Protein AF-A0AAV3UJB6-F1 (afdb_monomer_lite)

Sequence (125 aa):
MLVHHARRFIEAGRKRGLSDDDLVATSSALTAASIADAYDRFSPQYPDEVYVSGGGAYNPTLLEMLRDALDTPVYRIRELGVDANEKEALLFALLGATCIDGVPNNVPSATGADRPVVMGKISKP

InterPro domains:
  IPR005338 Anhydro-N-acetylmuramic acid kinase [PF03702] (10-122)
  IPR005338 Anhydro-N-acetylmuramic acid kinase [PTHR30605] (8-123)
  IPR043129 ATPase, nucleotide binding domain [SSF53067] (15-78)

pLDDT: mean 94.13, std 6.45, range [57.19, 98.56]

Secondary structure (DSSP, 8-state):
-HHHHHHHHHHHHHTTT--HHHHHHHHHHHHHHHHHHHHHHH-SS--S-EEE-SGGGG-HHHHHHHHHH-SS-EEEGGGGT--TTTHHHHHHHHHHHHHHTT-----HHHHT-SS----------

Organism: NCBI:txid1008152

Structure (mmCIF, N/CA/C/O backbone):
data_AF-A0AAV3UJB6-F1
#
_entry.id   AF-A0AAV3UJB6-F1
#
loop_
_atom_site.group_PDB
_atom_site.id
_atom_site.type_symbol
_atom_site.label_atom_id
_atom_site.label_alt_id
_atom_site.label_comp_id
_atom_site.label_asym_id
_atom_site.label_entity_id
_atom_site.label_seq_id
_atom_site.pdbx_PDB_ins_code
_atom_site.Cartn_x
_atom_site.Cartn_y
_atom_site.Cartn_z
_atom_site.occupancy
_atom_site.B_iso_or_equiv
_atom_site.auth_seq_id
_atom_site.auth_comp_id
_atom_site.auth_asym_id
_atom_site.auth_atom_id
_atom_site.pdbx_PDB_model_num
ATOM 1 N N . MET A 1 1 ? -5.359 19.640 2.478 1.00 57.19 1 MET A N 1
ATOM 2 C CA . MET A 1 1 ? -6.479 18.708 2.212 1.00 57.19 1 MET A CA 1
ATOM 3 C C . MET A 1 1 ? -6.497 17.542 3.209 1.00 57.19 1 MET A C 1
ATOM 5 O O . MET A 1 1 ? -7.468 17.429 3.937 1.00 57.19 1 MET A O 1
ATOM 9 N N . LEU A 1 2 ? -5.415 16.763 3.363 1.00 61.19 2 LEU A N 1
ATOM 10 C CA . LEU A 1 2 ? -5.327 15.641 4.329 1.00 61.19 2 LEU A CA 1
ATOM 11 C C . LEU A 1 2 ? -5.652 16.008 5.791 1.00 61.19 2 LEU A C 1
ATOM 13 O O . LEU A 1 2 ? -6.467 15.346 6.428 1.00 61.19 2 LEU A O 1
ATOM 17 N N . VAL A 1 3 ? -5.105 17.120 6.296 1.00 73.31 3 VAL A N 1
ATOM 18 C CA . VAL A 1 3 ? -5.372 17.602 7.669 1.00 73.31 3 VAL A CA 1
ATOM 19 C C . VAL A 1 3 ? -6.864 17.880 7.908 1.00 73.31 3 VAL A C 1
ATOM 21 O O . VAL A 1 3 ? -7.356 17.735 9.024 1.00 73.31 3 VAL A O 1
ATOM 24 N N . HIS A 1 4 ? -7.609 18.244 6.861 1.00 85.62 4 HIS A N 1
ATOM 25 C CA . HIS A 1 4 ? -9.040 18.519 6.969 1.00 85.62 4 HIS A CA 1
ATOM 26 C C . HIS A 1 4 ? -9.862 17.234 7.151 1.00 85.62 4 HIS A C 1
ATOM 28 O O . HIS A 1 4 ? -10.774 17.211 7.974 1.00 85.62 4 HIS A O 1
ATOM 34 N N . HIS A 1 5 ? -9.520 16.153 6.443 1.00 90.44 5 HIS A N 1
ATOM 35 C CA . HIS A 1 5 ? -10.227 14.874 6.567 1.00 90.44 5 HIS A CA 1
ATOM 36 C C . HIS A 1 5 ? -9.976 14.209 7.920 1.00 90.44 5 HIS A C 1
ATOM 38 O O . HIS A 1 5 ? -10.934 13.792 8.566 1.00 90.44 5 HIS A O 1
ATOM 44 N N . ALA A 1 6 ? -8.723 14.192 8.385 1.00 92.56 6 ALA A N 1
ATOM 45 C CA . ALA A 1 6 ? -8.383 13.643 9.697 1.00 92.56 6 ALA A CA 1
ATOM 46 C C . ALA A 1 6 ? -9.101 14.396 10.830 1.00 92.56 6 ALA A C 1
ATOM 48 O O . ALA A 1 6 ? -9.709 13.773 11.697 1.00 92.56 6 ALA A O 1
ATOM 49 N N . ARG A 1 7 ? -9.125 15.738 10.787 1.00 94.44 7 ARG A N 1
ATOM 50 C CA . ARG A 1 7 ? -9.870 16.544 11.770 1.00 94.44 7 ARG A CA 1
ATOM 51 C C . ARG A 1 7 ? -11.364 16.248 11.749 1.00 94.44 7 ARG A C 1
ATOM 53 O O . ARG A 1 7 ? -11.938 16.002 12.801 1.00 94.44 7 ARG A O 1
ATOM 60 N N . ARG A 1 8 ? -11.982 16.200 10.565 1.00 95.88 8 ARG A N 1
ATOM 61 C CA . ARG A 1 8 ? -13.405 15.853 10.434 1.00 95.88 8 ARG A CA 1
ATOM 62 C C . ARG A 1 8 ? -13.717 14.456 10.965 1.00 95.88 8 ARG A C 1
ATOM 64 O O . ARG A 1 8 ? -14.754 14.279 11.593 1.00 95.88 8 ARG A O 1
ATOM 71 N N . PHE A 1 9 ? -12.845 13.483 10.712 1.00 96.00 9 PHE A N 1
ATOM 72 C CA . PHE A 1 9 ? -12.978 12.125 11.234 1.00 96.00 9 PHE A CA 1
ATOM 73 C C . PHE A 1 9 ? -12.938 12.115 12.769 1.00 96.00 9 PHE A C 1
ATOM 75 O O . PHE A 1 9 ? -13.866 11.611 13.398 1.00 96.00 9 PHE A O 1
ATOM 82 N N . ILE A 1 10 ? -11.931 12.765 13.361 1.00 97.00 10 ILE A N 1
ATOM 83 C CA . ILE A 1 10 ? -11.774 12.892 14.818 1.00 97.00 10 ILE A CA 1
ATOM 84 C C . ILE A 1 10 ? -12.989 13.591 15.439 1.00 97.00 10 ILE A C 1
ATOM 86 O O . ILE A 1 10 ? -13.586 13.079 16.381 1.00 97.00 10 ILE A O 1
ATOM 90 N N . GLU A 1 11 ? -13.404 14.737 14.895 1.00 97.12 11 GLU A N 1
ATOM 91 C CA . GLU A 1 11 ? -14.575 15.479 15.377 1.00 97.12 11 GLU A CA 1
ATOM 92 C C . GLU A 1 11 ? -15.855 14.641 15.297 1.00 97.12 11 GLU A C 1
ATOM 94 O O . GLU A 1 11 ? -16.671 14.656 16.219 1.00 97.12 11 GLU A O 1
ATOM 99 N N . ALA A 1 12 ? -16.042 13.896 14.205 1.00 97.25 12 ALA A N 1
ATOM 100 C CA . ALA A 1 12 ? -17.211 13.053 14.014 1.00 97.25 12 ALA A CA 1
ATOM 101 C C . ALA A 1 12 ? -17.226 11.837 14.952 1.00 97.25 12 ALA A C 1
ATOM 103 O O . ALA A 1 12 ? -18.307 11.425 15.370 1.00 97.25 12 ALA A O 1
ATOM 104 N N . GLY A 1 13 ? -16.069 11.259 15.281 1.00 97.56 13 GLY A N 1
ATOM 105 C CA . GLY A 1 13 ? -15.983 10.176 16.260 1.00 97.56 13 GLY A CA 1
ATOM 106 C C . GLY A 1 13 ? -16.153 10.674 17.696 1.00 97.56 13 GLY A C 1
ATOM 107 O O . GLY A 1 13 ? -16.943 10.100 18.441 1.00 97.56 13 GLY A O 1
ATOM 108 N N . ARG A 1 14 ? -15.559 11.819 18.058 1.00 97.19 14 ARG A N 1
ATOM 109 C CA . ARG A 1 14 ? -15.770 12.450 19.376 1.00 97.19 14 ARG A CA 1
ATOM 110 C C . ARG A 1 14 ? -17.231 12.826 19.614 1.00 97.19 14 ARG A C 1
ATOM 112 O O . ARG A 1 14 ? -17.757 12.582 20.693 1.00 97.19 14 ARG A O 1
ATOM 119 N N . LYS A 1 15 ? -17.932 13.341 18.594 1.00 98.06 15 LYS A N 1
ATOM 120 C CA . LYS A 1 15 ? -19.390 13.587 18.654 1.00 98.06 15 LYS A CA 1
ATOM 121 C C . LYS A 1 15 ? -20.214 12.317 18.893 1.00 98.06 15 LYS A C 1
ATOM 123 O O . LYS A 1 15 ? -21.338 12.418 19.368 1.00 98.06 15 LYS A O 1
ATOM 128 N N . ARG A 1 16 ? -19.672 11.145 18.554 1.00 97.75 16 ARG A N 1
ATOM 129 C CA . ARG A 1 16 ? -20.276 9.829 18.806 1.00 97.75 16 ARG A CA 1
ATOM 130 C C . ARG A 1 16 ? -19.811 9.197 20.123 1.00 97.75 16 ARG A C 1
ATOM 132 O O . ARG A 1 16 ? -20.185 8.066 20.397 1.00 97.75 16 ARG A O 1
ATOM 139 N N . GLY A 1 17 ? -19.024 9.913 20.928 1.00 97.94 17 GLY A N 1
ATOM 140 C CA . GLY A 1 17 ? -18.532 9.431 22.218 1.00 97.94 17 GLY A CA 1
ATOM 141 C C . GLY A 1 17 ? -17.353 8.460 22.131 1.00 97.94 17 GLY A C 1
ATOM 142 O O . GLY A 1 17 ? -17.074 7.792 23.118 1.00 97.94 17 GLY A O 1
ATOM 143 N N . LEU A 1 18 ? -16.671 8.372 20.983 1.00 98.19 18 LEU A N 1
ATOM 144 C CA . LEU A 1 18 ? -15.470 7.544 20.845 1.00 98.19 18 LEU A CA 1
ATOM 145 C C . LEU A 1 18 ? -14.290 8.158 21.604 1.00 98.19 18 LEU A C 1
ATOM 147 O O . LEU A 1 18 ? -14.088 9.379 21.562 1.00 98.19 18 LEU A O 1
ATOM 151 N N . SER A 1 19 ? -13.502 7.302 22.254 1.00 98.38 19 SER A N 1
ATOM 152 C CA . SER A 1 19 ? -12.215 7.684 22.834 1.00 98.38 19 SER A CA 1
ATOM 153 C C . SER A 1 19 ? -11.165 7.944 21.745 1.00 98.38 19 SER A C 1
ATOM 155 O O . SER A 1 19 ? -11.365 7.626 20.570 1.00 98.38 19 SER A O 1
ATOM 157 N N . ASP A 1 20 ? -10.024 8.525 22.121 1.00 97.38 20 ASP A N 1
ATOM 158 C CA . ASP A 1 20 ? -8.914 8.701 21.177 1.00 97.38 20 ASP A CA 1
ATOM 159 C C . ASP A 1 20 ? -8.331 7.342 20.726 1.00 97.38 20 ASP A C 1
ATOM 161 O O . ASP A 1 20 ? -7.971 7.197 19.556 1.00 97.38 20 ASP A O 1
ATOM 165 N N . ASP A 1 21 ? -8.344 6.325 21.593 1.00 97.94 21 ASP A N 1
ATOM 166 C CA . ASP A 1 21 ? -7.939 4.957 21.244 1.00 97.94 21 ASP A CA 1
ATOM 167 C C . ASP A 1 21 ? -8.901 4.338 20.217 1.00 97.94 21 ASP A C 1
ATOM 169 O O . ASP A 1 21 ? -8.464 3.793 19.199 1.00 97.94 21 ASP A O 1
ATOM 173 N N . ASP A 1 22 ? -10.214 4.508 20.413 1.00 98.06 22 ASP A N 1
ATOM 174 C CA . ASP A 1 22 ? -11.234 4.039 19.464 1.00 98.06 22 ASP A CA 1
ATOM 175 C C . ASP A 1 22 ? -11.102 4.724 18.102 1.00 98.06 22 ASP A C 1
ATOM 177 O O . ASP A 1 22 ? -11.325 4.101 17.062 1.00 98.06 22 ASP A O 1
ATOM 181 N N . LEU A 1 23 ? -10.728 6.006 18.074 1.00 98.06 23 LEU A N 1
ATOM 182 C CA . LEU A 1 23 ? -10.478 6.734 16.830 1.00 98.06 23 LEU A CA 1
ATOM 183 C C . LEU A 1 23 ? -9.297 6.134 16.058 1.00 98.06 23 LEU A C 1
ATOM 185 O O . LEU A 1 23 ? -9.403 5.920 14.846 1.00 98.06 23 LEU A O 1
ATOM 189 N N . VAL A 1 24 ? -8.187 5.842 16.743 1.00 97.25 24 VAL A N 1
ATOM 190 C CA . VAL A 1 24 ? -7.005 5.224 16.123 1.00 97.25 24 VAL A CA 1
ATOM 191 C C . VAL A 1 24 ? -7.335 3.816 15.629 1.00 97.25 24 VAL A C 1
ATOM 193 O O . VAL A 1 24 ? -7.052 3.504 14.466 1.00 97.25 24 VAL A O 1
ATOM 196 N N . ALA A 1 25 ? -8.002 3.002 16.452 1.00 97.38 25 ALA A N 1
ATOM 197 C CA . ALA A 1 25 ? -8.455 1.664 16.079 1.00 97.38 25 ALA A CA 1
ATOM 198 C C . ALA A 1 25 ? -9.389 1.703 14.859 1.00 97.38 25 ALA A C 1
ATOM 200 O O . ALA A 1 25 ? -9.164 0.987 13.885 1.00 97.38 25 ALA A O 1
ATOM 201 N N . THR A 1 26 ? -10.367 2.613 14.849 1.00 97.44 26 THR A N 1
ATOM 202 C CA . THR A 1 26 ? -11.306 2.788 13.730 1.00 97.44 26 THR A CA 1
ATOM 203 C C . THR A 1 26 ? -10.584 3.199 12.445 1.00 97.44 26 THR A C 1
ATOM 205 O O . THR A 1 26 ? -10.898 2.691 11.371 1.00 97.44 26 THR A O 1
ATOM 208 N N . SER A 1 27 ? -9.596 4.098 12.521 1.00 97.19 27 SER A N 1
ATOM 209 C CA . SER A 1 27 ? -8.822 4.508 11.338 1.00 97.19 27 SER A CA 1
ATOM 210 C C . SER A 1 27 ? -7.927 3.387 10.794 1.00 97.19 27 SER A C 1
ATOM 212 O O . SER A 1 27 ? -7.771 3.250 9.577 1.00 97.19 27 SER A O 1
ATOM 214 N N . SER A 1 28 ? -7.395 2.543 11.682 1.00 97.88 28 SER A N 1
ATOM 215 C CA . SER A 1 28 ? -6.620 1.356 11.307 1.00 97.88 28 SER A CA 1
ATOM 216 C C . SER A 1 28 ? -7.521 0.320 10.632 1.00 97.88 28 SER A C 1
ATOM 218 O O . SER A 1 28 ? -7.194 -0.153 9.545 1.00 97.88 28 SER A O 1
ATOM 220 N N . ALA A 1 29 ? -8.705 0.066 11.199 1.00 98.12 29 ALA A N 1
ATOM 221 C CA . ALA A 1 29 ? -9.701 -0.834 10.625 1.00 98.12 29 ALA A CA 1
ATOM 222 C C . ALA A 1 29 ? -10.193 -0.349 9.253 1.00 98.12 29 ALA A C 1
ATOM 224 O O . ALA A 1 29 ? -10.270 -1.134 8.315 1.00 98.12 29 ALA A O 1
ATOM 225 N N . LEU A 1 30 ? -10.444 0.957 9.096 1.00 97.81 30 LEU A N 1
ATOM 226 C CA . LEU A 1 30 ? -10.774 1.553 7.798 1.00 97.81 30 LEU A CA 1
ATOM 227 C C . LEU A 1 30 ? -9.652 1.338 6.773 1.00 97.81 30 LEU A C 1
ATOM 229 O O . LEU A 1 30 ? -9.924 1.089 5.599 1.00 97.81 30 LEU A O 1
ATOM 233 N N . THR A 1 31 ? -8.393 1.422 7.205 1.00 97.75 31 THR A N 1
ATOM 234 C CA . THR A 1 31 ? -7.242 1.195 6.323 1.00 97.75 31 THR A CA 1
ATOM 235 C C . THR A 1 31 ? -7.218 -0.253 5.836 1.00 97.75 31 THR A C 1
ATOM 237 O O . THR A 1 31 ? -7.181 -0.470 4.630 1.00 97.75 31 THR A O 1
ATOM 240 N N . ALA A 1 32 ? -7.328 -1.234 6.737 1.00 98.44 32 ALA A N 1
ATOM 241 C CA . ALA A 1 32 ? -7.386 -2.649 6.363 1.00 98.44 32 ALA A CA 1
ATOM 242 C C . ALA A 1 32 ? -8.592 -2.965 5.459 1.00 98.44 32 ALA A C 1
ATOM 244 O O . ALA A 1 32 ? -8.424 -3.555 4.395 1.00 98.44 32 ALA A O 1
ATOM 245 N N . ALA A 1 33 ? -9.787 -2.491 5.828 1.00 98.44 33 ALA A N 1
ATOM 246 C CA . ALA A 1 33 ? -11.012 -2.724 5.065 1.00 98.44 33 ALA A CA 1
ATOM 247 C C . ALA A 1 33 ? -10.967 -2.104 3.660 1.00 98.44 33 ALA A C 1
ATOM 249 O O . ALA A 1 33 ? -11.438 -2.709 2.704 1.00 98.44 33 ALA A O 1
ATOM 250 N N . SER A 1 34 ? -10.386 -0.909 3.512 1.00 98.38 34 SER A N 1
ATOM 251 C CA . SER A 1 34 ? -10.252 -0.276 2.191 1.00 98.38 34 SER A CA 1
ATOM 252 C C . SER A 1 34 ? -9.208 -0.958 1.303 1.00 98.38 34 SER A C 1
ATOM 254 O O . SER A 1 34 ? -9.360 -0.953 0.084 1.00 98.38 34 SER A O 1
ATOM 256 N N . ILE A 1 35 ? -8.176 -1.570 1.894 1.00 97.88 35 ILE A N 1
ATOM 257 C CA . ILE A 1 35 ? -7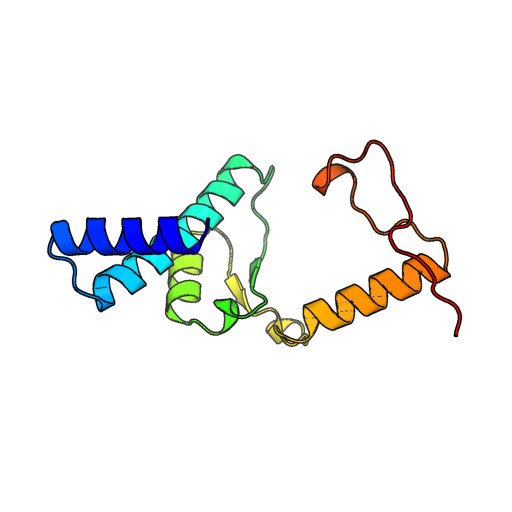.232 -2.420 1.160 1.00 97.88 35 ILE A CA 1
ATOM 258 C C . ILE A 1 35 ? -7.940 -3.690 0.670 1.00 97.88 35 ILE A C 1
ATOM 260 O O . ILE A 1 35 ? -7.815 -4.009 -0.508 1.00 97.88 35 ILE A O 1
ATOM 264 N N . ALA A 1 36 ? -8.709 -4.370 1.525 1.00 97.56 36 ALA A N 1
ATOM 265 C CA . ALA A 1 36 ? -9.484 -5.554 1.136 1.00 97.56 36 ALA A CA 1
ATOM 266 C C . ALA A 1 36 ? -10.509 -5.246 0.027 1.00 97.56 36 ALA A C 1
ATOM 268 O O . ALA A 1 36 ? -10.487 -5.894 -1.015 1.00 97.56 36 ALA A O 1
ATOM 269 N N . ASP A 1 37 ? -11.293 -4.168 0.171 1.00 97.94 37 ASP A N 1
ATOM 270 C CA . ASP A 1 37 ? -12.220 -3.695 -0.875 1.00 97.94 37 ASP A CA 1
ATOM 271 C C . ASP A 1 37 ? -11.504 -3.452 -2.215 1.00 97.94 37 ASP A C 1
ATOM 273 O O . ASP A 1 37 ? -12.038 -3.742 -3.286 1.00 97.94 37 ASP A O 1
ATOM 277 N N . ALA A 1 38 ? -10.272 -2.935 -2.183 1.00 97.31 38 ALA A N 1
ATOM 278 C CA . ALA A 1 38 ? -9.494 -2.728 -3.396 1.00 97.31 38 ALA A CA 1
ATOM 279 C C . ALA A 1 38 ? -9.068 -4.051 -4.059 1.00 97.31 38 ALA A C 1
ATOM 281 O O . ALA A 1 38 ? -9.109 -4.133 -5.289 1.00 97.31 38 ALA A O 1
ATOM 282 N N . TYR A 1 39 ? -8.697 -5.076 -3.283 1.00 96.19 39 TYR A N 1
ATOM 283 C CA . TYR A 1 39 ? -8.438 -6.411 -3.833 1.00 96.19 39 TYR A CA 1
ATOM 284 C C . TYR A 1 39 ? -9.697 -6.985 -4.487 1.00 96.19 39 TYR A C 1
ATOM 286 O O . TYR A 1 39 ? -9.633 -7.369 -5.654 1.00 96.19 39 TYR A O 1
ATOM 294 N N . ASP A 1 40 ? -10.844 -6.931 -3.807 1.00 94.94 40 ASP A N 1
ATOM 295 C CA . ASP A 1 40 ? -12.120 -7.444 -4.329 1.00 94.94 40 ASP A CA 1
ATOM 296 C C . ASP A 1 40 ? -12.538 -6.775 -5.642 1.00 94.94 40 ASP A C 1
ATOM 298 O O . ASP A 1 40 ? -13.064 -7.413 -6.556 1.00 94.94 40 ASP A O 1
ATOM 302 N N . ARG A 1 41 ? -12.327 -5.461 -5.746 1.00 96.06 41 ARG A N 1
ATOM 303 C CA . ARG A 1 41 ? -12.804 -4.670 -6.886 1.00 96.06 41 ARG A CA 1
ATOM 304 C C . ARG A 1 41 ? -11.865 -4.679 -8.077 1.00 96.06 41 ARG A C 1
ATOM 306 O O . ARG A 1 41 ? -12.331 -4.528 -9.207 1.00 96.06 41 ARG A O 1
ATOM 313 N N . PHE A 1 42 ? -10.560 -4.739 -7.831 1.00 94.19 42 PHE A N 1
ATOM 314 C CA . PHE A 1 42 ? -9.560 -4.448 -8.857 1.00 94.19 42 PHE A CA 1
ATOM 315 C C . PHE A 1 42 ? -8.602 -5.600 -9.132 1.00 94.19 42 PHE A C 1
ATOM 317 O O . PHE A 1 42 ? -7.916 -5.549 -10.152 1.00 94.19 42 PHE A O 1
ATOM 324 N N . SER A 1 43 ? -8.554 -6.630 -8.284 1.00 92.12 43 SER A N 1
ATOM 325 C CA . SER A 1 43 ? -7.734 -7.811 -8.537 1.00 92.12 43 SER A CA 1
ATOM 326 C C . SER A 1 43 ? -8.544 -8.851 -9.316 1.00 92.12 43 SER A C 1
ATOM 328 O O . SER A 1 43 ? -9.516 -9.380 -8.784 1.00 92.12 43 SER A O 1
ATOM 330 N N . PRO A 1 44 ? -8.173 -9.201 -10.565 1.00 89.50 44 PRO A N 1
ATOM 331 C CA . PRO A 1 44 ? -8.883 -10.240 -11.319 1.00 89.50 44 PRO A CA 1
ATOM 332 C C . PRO A 1 44 ? -8.847 -11.611 -10.632 1.00 89.50 44 PRO A C 1
ATOM 334 O O . PRO A 1 44 ? -9.729 -12.440 -10.846 1.00 89.50 44 PRO A O 1
ATOM 337 N N . GLN A 1 45 ? -7.799 -11.853 -9.845 1.00 92.00 45 GLN A N 1
ATOM 338 C CA . GLN A 1 45 ? -7.591 -13.038 -9.021 1.00 92.00 45 GLN A CA 1
ATOM 339 C C . GLN A 1 45 ? -6.957 -12.593 -7.704 1.00 92.00 45 GLN A C 1
ATOM 341 O O . GLN A 1 45 ? -6.113 -11.691 -7.709 1.00 92.00 45 GLN A O 1
ATOM 346 N N . TYR A 1 46 ? -7.354 -13.198 -6.586 1.00 92.50 46 TYR A N 1
ATOM 347 C CA . TYR A 1 46 ? -6.661 -12.968 -5.320 1.00 92.50 46 TYR A CA 1
ATOM 348 C C . TYR A 1 46 ? -5.225 -13.506 -5.415 1.00 92.50 46 TYR A C 1
ATOM 350 O O . TYR A 1 46 ? -5.026 -14.577 -5.993 1.00 92.50 46 TYR A O 1
ATOM 358 N N . PRO A 1 47 ? -4.221 -12.770 -4.910 1.00 95.19 47 PRO A N 1
ATOM 359 C CA . PRO A 1 47 ? -2.844 -13.248 -4.907 1.00 95.19 47 PRO A CA 1
ATOM 360 C C . PRO A 1 47 ? -2.681 -14.446 -3.966 1.00 95.19 47 PRO A C 1
ATOM 362 O O . PRO A 1 47 ? -3.412 -14.573 -2.988 1.00 95.19 47 PRO A O 1
ATOM 365 N N . ASP A 1 48 ? -1.678 -15.286 -4.215 1.00 96.62 48 ASP A N 1
ATOM 366 C CA . ASP A 1 48 ? -1.344 -16.397 -3.314 1.00 96.62 48 ASP A CA 1
ATOM 367 C C . ASP A 1 48 ? -0.709 -15.917 -1.998 1.00 96.62 48 ASP A C 1
ATOM 369 O O . ASP A 1 48 ? -0.853 -16.565 -0.964 1.00 96.62 48 ASP A O 1
ATOM 373 N N . GLU A 1 49 ? -0.019 -14.771 -2.023 1.00 97.06 49 GLU A N 1
ATOM 374 C CA . GLU A 1 49 ? 0.671 -14.179 -0.871 1.00 97.06 49 GLU A CA 1
ATOM 375 C C . GLU A 1 49 ? 0.667 -12.644 -0.956 1.00 97.06 49 GLU A C 1
ATOM 377 O O . GLU A 1 49 ? 0.778 -12.060 -2.039 1.00 97.06 49 GLU A O 1
ATOM 382 N N . VAL A 1 50 ? 0.598 -11.970 0.195 1.00 96.88 50 VAL A N 1
ATOM 383 C CA . VAL A 1 50 ? 0.703 -10.507 0.301 1.00 96.88 50 VAL A CA 1
ATOM 384 C C . VAL A 1 50 ? 1.891 -10.128 1.179 1.00 96.88 50 VAL A C 1
ATOM 386 O O . VAL A 1 50 ? 1.959 -10.505 2.345 1.00 96.88 50 VAL A O 1
ATOM 389 N N . TYR A 1 51 ? 2.796 -9.297 0.654 1.00 95.94 51 TYR A N 1
ATOM 390 C CA . TYR A 1 51 ? 3.951 -8.774 1.392 1.00 95.94 51 TYR A CA 1
ATOM 391 C C . TYR A 1 51 ? 3.808 -7.276 1.678 1.00 95.94 51 TYR A C 1
ATOM 393 O O . TYR A 1 51 ? 3.848 -6.438 0.776 1.00 95.94 51 TYR A O 1
ATOM 401 N N . VAL A 1 52 ? 3.693 -6.918 2.957 1.00 95.25 52 VAL A N 1
ATOM 402 C CA . VAL A 1 52 ? 3.509 -5.530 3.404 1.00 95.25 52 VAL A CA 1
ATOM 403 C C . VAL A 1 52 ? 4.861 -4.831 3.578 1.00 95.25 52 VAL A C 1
ATOM 405 O O . VAL A 1 52 ? 5.764 -5.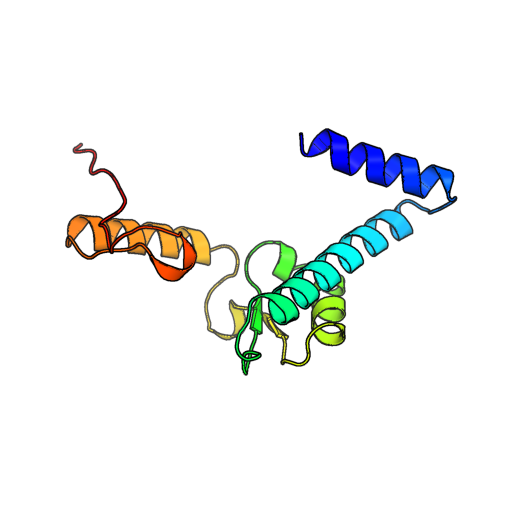340 4.248 1.00 95.25 52 VAL A O 1
ATOM 408 N N . SER A 1 53 ? 4.988 -3.632 3.000 1.00 92.94 53 SER A N 1
ATOM 409 C CA . SER A 1 53 ? 6.165 -2.749 3.097 1.00 92.94 53 SER A CA 1
ATOM 410 C C . SER A 1 53 ? 5.806 -1.361 3.649 1.00 92.94 53 SER A C 1
ATOM 412 O O . SER A 1 53 ? 4.628 -1.051 3.819 1.00 92.94 53 SER A O 1
ATOM 414 N N . GLY A 1 54 ? 6.807 -0.505 3.882 1.00 90.69 54 GLY A N 1
ATOM 415 C CA . GLY A 1 54 ? 6.625 0.842 4.429 1.00 90.69 54 GLY A CA 1
ATOM 416 C C . GLY A 1 54 ? 6.270 0.865 5.921 1.00 90.69 54 GLY A C 1
ATOM 417 O O . GLY A 1 54 ? 6.246 -0.165 6.595 1.00 90.69 54 GLY A O 1
ATOM 418 N N . GLY A 1 55 ? 5.967 2.058 6.444 1.00 91.25 55 GLY A N 1
ATOM 419 C CA . GLY A 1 55 ? 5.730 2.276 7.879 1.00 91.25 55 GLY A CA 1
ATOM 420 C C . GLY A 1 55 ? 4.597 1.430 8.480 1.00 91.25 55 GLY A C 1
ATOM 421 O O . GLY A 1 55 ? 4.688 1.000 9.628 1.00 91.25 55 GLY A O 1
ATOM 422 N N . GLY A 1 56 ? 3.558 1.122 7.695 1.00 93.12 56 GLY A N 1
ATOM 423 C CA . GLY A 1 56 ? 2.431 0.288 8.131 1.00 93.12 56 GLY A CA 1
ATOM 424 C C . GLY A 1 56 ? 2.824 -1.151 8.487 1.00 93.12 56 GLY A C 1
ATOM 425 O O . GLY A 1 56 ? 2.189 -1.753 9.347 1.00 93.12 56 GLY A O 1
ATOM 426 N N . ALA A 1 57 ? 3.916 -1.677 7.918 1.00 93.94 57 ALA A N 1
ATOM 427 C CA . ALA A 1 57 ? 4.419 -3.019 8.226 1.00 93.94 57 ALA A CA 1
ATOM 428 C C . ALA A 1 57 ? 4.927 -3.169 9.677 1.00 93.94 57 ALA A C 1
ATOM 430 O O . ALA A 1 57 ? 5.104 -4.291 10.161 1.00 93.94 57 ALA A O 1
ATOM 431 N N . TYR A 1 58 ? 5.165 -2.054 10.378 1.00 93.00 58 TYR A N 1
ATOM 432 C CA . TYR A 1 58 ? 5.558 -2.036 11.789 1.00 93.00 58 TYR A CA 1
ATOM 433 C C . TYR A 1 58 ? 4.367 -1.938 12.751 1.00 93.00 58 TYR A C 1
ATOM 435 O O . TYR A 1 58 ? 4.569 -2.061 13.955 1.00 93.00 58 TYR A O 1
ATOM 443 N N . ASN A 1 59 ? 3.141 -1.736 12.254 1.00 96.00 59 ASN A N 1
ATOM 444 C CA . ASN A 1 59 ? 1.938 -1.701 13.082 1.00 96.00 59 ASN A CA 1
ATOM 445 C C . ASN A 1 59 ? 1.366 -3.130 13.222 1.00 96.00 59 ASN A C 1
ATOM 447 O O . ASN A 1 59 ? 0.776 -3.636 12.264 1.00 96.00 59 ASN A O 1
ATOM 451 N N . PRO A 1 60 ? 1.536 -3.804 14.379 1.00 96.56 60 PRO A N 1
ATOM 452 C CA . PRO A 1 60 ? 1.067 -5.177 14.556 1.00 96.56 60 PRO A CA 1
ATOM 453 C C . PRO A 1 60 ? -0.457 -5.288 14.452 1.00 96.56 60 PRO A C 1
ATOM 455 O O . PRO A 1 60 ? -0.941 -6.204 13.797 1.00 96.56 60 PRO A O 1
ATOM 458 N N . THR A 1 61 ? -1.199 -4.318 14.991 1.00 97.75 61 THR A N 1
ATOM 459 C CA . THR A 1 61 ? -2.666 -4.283 14.929 1.00 97.75 61 THR A CA 1
ATOM 460 C C . THR A 1 61 ? -3.167 -4.158 13.493 1.00 97.75 61 THR A C 1
ATOM 462 O O . THR A 1 61 ? -4.094 -4.857 13.102 1.00 97.75 61 THR A O 1
ATOM 465 N N . LEU A 1 62 ? -2.536 -3.313 12.669 1.00 98.06 62 LEU A N 1
ATOM 466 C CA . LEU A 1 62 ? -2.897 -3.205 11.252 1.00 98.06 62 LEU A CA 1
ATOM 467 C C . LEU A 1 62 ? -2.598 -4.504 10.490 1.00 98.06 62 LEU A C 1
ATOM 469 O O . LEU A 1 62 ? -3.384 -4.897 9.636 1.00 98.06 62 LEU A O 1
ATOM 473 N N . LEU A 1 63 ? -1.479 -5.172 10.790 1.00 98.00 63 LEU A N 1
ATOM 474 C CA . LEU A 1 63 ? -1.153 -6.459 10.172 1.00 98.00 63 LEU A CA 1
ATOM 475 C C . LEU A 1 63 ? -2.150 -7.556 10.555 1.00 98.00 63 LEU A C 1
ATOM 477 O O . LEU A 1 63 ? -2.497 -8.363 9.703 1.00 98.00 63 LEU A O 1
ATOM 481 N N . GLU A 1 64 ? -2.606 -7.594 11.806 1.00 98.25 64 GLU A N 1
ATOM 482 C CA . GLU A 1 6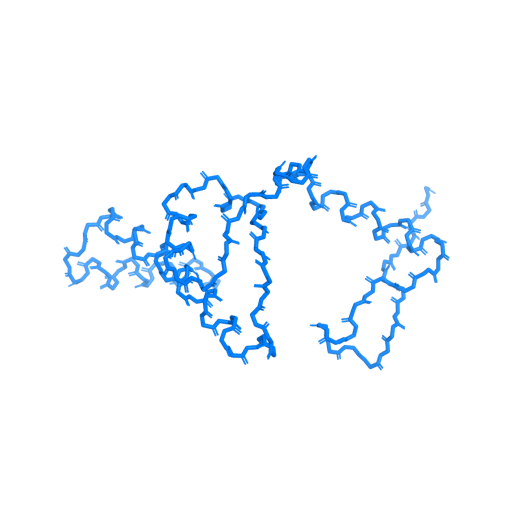4 ? -3.673 -8.503 12.245 1.00 98.25 64 GLU A CA 1
ATOM 483 C C . GLU A 1 64 ? -4.985 -8.201 11.515 1.00 98.25 64 GLU A C 1
ATOM 485 O O . GLU A 1 64 ? -5.535 -9.088 10.875 1.00 98.25 64 GLU A O 1
ATOM 490 N N . MET A 1 65 ? -5.408 -6.934 11.472 1.00 98.56 65 MET A N 1
ATOM 491 C CA . MET A 1 65 ? -6.613 -6.531 10.735 1.00 98.56 65 MET A CA 1
ATOM 492 C C . MET A 1 65 ? -6.539 -6.864 9.237 1.00 98.56 65 MET A C 1
ATOM 494 O O . MET A 1 65 ? -7.551 -7.204 8.637 1.00 98.56 65 MET A O 1
ATOM 498 N N . LEU A 1 66 ? -5.358 -6.768 8.618 1.00 98.25 66 LEU A N 1
ATOM 499 C CA . LEU A 1 66 ? -5.155 -7.177 7.226 1.00 98.25 66 LEU A CA 1
ATOM 500 C C . LEU A 1 66 ? -5.254 -8.694 7.045 1.00 98.25 66 LEU A C 1
ATOM 502 O O . LEU A 1 66 ? -5.795 -9.133 6.039 1.00 98.25 66 LEU A O 1
ATOM 506 N N . ARG A 1 67 ? -4.745 -9.484 7.997 1.00 97.94 67 ARG A N 1
ATOM 507 C CA . ARG A 1 67 ? -4.872 -10.952 7.970 1.00 97.94 67 ARG A CA 1
ATOM 508 C C . ARG A 1 67 ? -6.312 -11.409 8.141 1.00 97.94 67 ARG A C 1
ATOM 510 O O . ARG A 1 67 ? -6.684 -12.408 7.548 1.00 97.94 67 ARG A O 1
ATOM 517 N N . ASP A 1 68 ? -7.094 -10.679 8.928 1.00 98.00 68 ASP A N 1
ATOM 518 C CA . ASP A 1 68 ? -8.514 -10.977 9.115 1.00 98.00 68 ASP A CA 1
ATOM 519 C C . ASP A 1 68 ? -9.359 -10.544 7.907 1.00 98.00 68 ASP A C 1
ATOM 521 O O . ASP A 1 68 ? -10.399 -11.138 7.637 1.00 98.00 68 ASP A O 1
ATOM 525 N N . ALA A 1 69 ? -8.939 -9.491 7.196 1.00 97.44 69 ALA A N 1
ATOM 526 C CA . ALA A 1 69 ? -9.701 -8.904 6.094 1.00 97.44 69 ALA A CA 1
ATOM 527 C C . ALA A 1 69 ? -9.382 -9.493 4.710 1.00 97.44 69 ALA A C 1
ATOM 529 O O . ALA A 1 69 ? -10.152 -9.262 3.783 1.00 97.44 69 ALA A O 1
ATOM 530 N N . LEU A 1 70 ? -8.250 -10.181 4.540 1.00 96.69 70 LEU A N 1
ATOM 531 C CA . LEU A 1 70 ? -7.811 -10.733 3.256 1.00 96.69 70 LEU A CA 1
ATOM 532 C C . LEU A 1 70 ? -7.882 -12.262 3.270 1.00 96.69 70 LEU A C 1
ATOM 534 O O . LEU A 1 70 ? -7.377 -12.897 4.191 1.00 96.69 70 LEU A O 1
ATOM 538 N N . ASP A 1 71 ? -8.377 -12.853 2.182 1.00 92.81 71 ASP A N 1
ATOM 539 C CA . ASP A 1 71 ? -8.415 -14.313 1.975 1.00 92.81 71 ASP A CA 1
ATOM 540 C C . ASP A 1 71 ? -7.038 -14.923 1.618 1.00 92.81 71 ASP A C 1
ATOM 542 O O . ASP A 1 71 ? -6.935 -16.065 1.167 1.00 92.81 71 ASP A O 1
ATOM 546 N N . THR A 1 72 ? -5.959 -14.167 1.833 1.00 95.44 72 THR A N 1
ATOM 547 C CA . THR A 1 72 ? -4.588 -14.499 1.438 1.00 95.44 72 THR A CA 1
ATOM 548 C C . THR A 1 72 ? -3.626 -14.296 2.611 1.00 95.44 72 THR A C 1
ATOM 550 O O . THR A 1 72 ? -3.735 -13.295 3.325 1.00 95.44 72 THR A O 1
ATOM 553 N N . PRO A 1 73 ? -2.619 -15.173 2.795 1.00 97.31 73 PRO A N 1
ATOM 554 C CA . PRO A 1 73 ? -1.566 -14.972 3.784 1.00 97.31 73 PRO A CA 1
ATOM 555 C C . PRO A 1 73 ? -0.856 -13.614 3.668 1.00 97.31 73 PRO A C 1
ATOM 557 O O . PRO A 1 73 ? -0.364 -13.230 2.605 1.00 97.31 73 PRO A O 1
ATOM 560 N N . VAL A 1 74 ? -0.762 -12.902 4.798 1.00 97.94 74 VAL A N 1
ATOM 561 C CA . VAL A 1 74 ? -0.111 -11.586 4.893 1.00 97.94 74 VAL A CA 1
ATOM 562 C C . VAL A 1 74 ? 1.194 -11.666 5.685 1.00 97.94 74 VAL A C 1
ATOM 564 O O . VAL A 1 74 ? 1.212 -11.923 6.900 1.00 97.94 74 VAL A O 1
ATOM 567 N N . TYR A 1 75 ? 2.277 -11.338 4.992 1.00 96.44 75 TYR A N 1
ATOM 568 C CA . TYR A 1 75 ? 3.660 -11.352 5.449 1.00 96.44 75 TYR A CA 1
ATOM 569 C C . TYR A 1 75 ? 4.253 -9.945 5.486 1.00 96.44 75 TYR A C 1
ATOM 571 O O . TYR A 1 75 ? 3.745 -8.997 4.878 1.00 96.44 75 TYR A O 1
ATOM 579 N N . ARG A 1 76 ? 5.378 -9.787 6.183 1.00 95.06 76 ARG A N 1
ATOM 580 C CA . ARG A 1 76 ? 6.197 -8.572 6.067 1.00 95.06 76 ARG A CA 1
ATOM 581 C C . ARG A 1 76 ? 7.195 -8.748 4.935 1.00 95.06 76 ARG A C 1
ATOM 583 O O . ARG A 1 76 ? 7.806 -9.800 4.809 1.00 95.06 76 ARG A O 1
ATOM 590 N N . ILE A 1 77 ? 7.478 -7.683 4.186 1.00 92.94 77 ILE A N 1
ATOM 591 C CA . ILE A 1 77 ? 8.470 -7.737 3.098 1.00 92.94 77 ILE A CA 1
ATOM 592 C C . ILE A 1 77 ? 9.883 -8.148 3.569 1.00 92.94 77 ILE A C 1
ATOM 594 O O . ILE A 1 77 ? 10.654 -8.701 2.789 1.00 92.94 77 ILE A O 1
ATOM 598 N N . ARG A 1 78 ? 10.198 -7.974 4.864 1.00 90.19 78 ARG A N 1
ATOM 599 C CA . ARG A 1 78 ? 11.442 -8.472 5.484 1.00 90.19 78 ARG A CA 1
ATOM 600 C C . ARG A 1 78 ? 11.627 -9.979 5.322 1.00 90.19 78 ARG A C 1
ATOM 602 O O . ARG A 1 78 ? 12.762 -10.440 5.292 1.00 90.19 78 ARG A O 1
ATOM 609 N N . GLU A 1 79 ? 10.546 -10.737 5.208 1.00 91.19 79 GLU A N 1
ATOM 610 C CA . GLU A 1 79 ? 10.600 -12.188 5.009 1.00 91.19 79 GLU A CA 1
ATOM 611 C C . GLU A 1 79 ? 11.232 -12.560 3.657 1.00 91.19 79 GLU A C 1
ATOM 613 O O . GLU A 1 79 ? 11.800 -13.637 3.523 1.00 91.19 79 GLU A O 1
ATOM 618 N N . LEU A 1 80 ? 11.252 -11.623 2.700 1.00 90.69 80 LEU A N 1
ATOM 619 C CA . LEU A 1 80 ? 11.976 -11.731 1.429 1.00 90.69 80 LEU A CA 1
ATOM 620 C C . LEU A 1 80 ? 13.416 -11.186 1.498 1.00 90.69 80 LEU A C 1
ATOM 622 O O . LEU A 1 80 ? 14.074 -11.037 0.472 1.00 90.69 80 LEU A O 1
ATOM 626 N N . GLY A 1 81 ? 13.911 -10.837 2.688 1.00 88.12 81 GLY A N 1
ATOM 627 C CA . GLY A 1 81 ? 15.247 -10.267 2.885 1.00 88.12 81 GLY A CA 1
ATOM 628 C C . GLY A 1 81 ? 15.367 -8.774 2.560 1.00 88.12 81 GLY A C 1
ATOM 629 O O . GLY A 1 81 ? 16.479 -8.253 2.552 1.00 88.12 81 GLY A O 1
ATOM 630 N N . VAL A 1 82 ? 14.253 -8.072 2.319 1.00 83.75 82 VAL A N 1
ATOM 631 C CA . VAL A 1 82 ? 14.238 -6.633 2.001 1.00 83.75 82 VAL A CA 1
ATOM 632 C C . VAL A 1 82 ? 13.700 -5.838 3.185 1.00 83.75 82 VAL A C 1
ATOM 634 O O . VAL A 1 82 ? 12.604 -6.108 3.676 1.00 83.75 82 VAL A O 1
ATOM 637 N N . ASP A 1 83 ? 14.434 -4.825 3.647 1.00 83.31 83 ASP A N 1
ATOM 638 C CA . ASP A 1 83 ? 13.911 -3.938 4.684 1.00 83.31 83 ASP A CA 1
ATOM 639 C C . ASP A 1 83 ? 12.764 -3.068 4.138 1.00 83.31 83 ASP A C 1
ATOM 641 O O . ASP A 1 83 ? 12.830 -2.507 3.039 1.00 83.31 83 ASP A O 1
ATOM 645 N N . ALA A 1 84 ? 11.693 -2.937 4.926 1.00 74.12 84 ALA A N 1
ATOM 646 C CA . ALA A 1 84 ? 10.502 -2.183 4.551 1.00 74.12 84 ALA A CA 1
ATOM 647 C C . ALA A 1 84 ? 10.794 -0.702 4.254 1.00 74.12 84 ALA A C 1
ATOM 649 O O . ALA A 1 84 ? 10.081 -0.118 3.436 1.00 74.12 84 ALA A O 1
ATOM 650 N N . ASN A 1 85 ? 11.825 -0.124 4.881 1.00 76.88 85 ASN A N 1
ATOM 651 C CA . ASN A 1 85 ? 12.250 1.260 4.664 1.00 76.88 85 ASN A CA 1
ATOM 652 C C . ASN A 1 85 ? 13.235 1.409 3.492 1.00 76.88 85 ASN A C 1
ATOM 654 O O . ASN A 1 85 ? 13.343 2.485 2.911 1.00 76.88 85 ASN A O 1
ATOM 658 N N . GLU A 1 86 ? 13.948 0.343 3.123 1.00 82.62 86 GLU A N 1
ATOM 659 C CA . GLU A 1 86 ? 14.959 0.375 2.055 1.00 82.62 86 GLU A CA 1
ATOM 660 C C . GLU A 1 86 ? 14.353 0.145 0.667 1.00 82.62 86 GLU A C 1
ATOM 662 O O . GLU A 1 86 ? 14.913 0.594 -0.335 1.00 82.62 86 GLU A O 1
ATOM 667 N N . LYS A 1 87 ? 13.184 -0.508 0.596 1.00 86.06 87 LYS A N 1
ATOM 668 C CA . LYS A 1 87 ? 12.512 -0.854 -0.667 1.00 86.06 87 LYS A CA 1
ATOM 669 C C . LYS A 1 87 ? 12.353 0.343 -1.609 1.00 86.06 87 LYS A C 1
ATOM 671 O O . LYS A 1 87 ? 12.550 0.206 -2.813 1.00 86.06 87 LYS A O 1
ATOM 676 N N . GLU A 1 88 ? 11.986 1.512 -1.084 1.00 88.44 88 GLU A N 1
ATOM 677 C CA . GLU A 1 88 ? 11.778 2.710 -1.906 1.00 88.44 88 GLU A CA 1
ATOM 678 C C . GLU A 1 88 ? 13.096 3.271 -2.449 1.00 88.44 88 GLU A C 1
ATOM 680 O O . GLU A 1 88 ? 13.171 3.629 -3.623 1.00 88.44 88 GLU A O 1
ATOM 685 N N . ALA A 1 89 ? 14.160 3.280 -1.640 1.00 90.12 89 ALA A N 1
ATOM 686 C CA . ALA A 1 89 ? 15.484 3.701 -2.092 1.00 90.12 89 ALA A CA 1
ATOM 687 C C . ALA A 1 89 ? 16.026 2.764 -3.184 1.00 90.12 89 ALA A C 1
ATOM 689 O O . ALA A 1 89 ? 16.519 3.231 -4.213 1.00 90.12 89 ALA A O 1
ATOM 690 N N . LEU A 1 90 ? 15.864 1.448 -3.002 1.00 90.38 90 LEU A N 1
ATOM 691 C CA . LEU A 1 90 ? 16.222 0.449 -4.008 1.00 90.38 90 LEU A CA 1
ATOM 692 C C . LEU A 1 90 ? 15.407 0.625 -5.297 1.00 90.38 90 LEU A C 1
ATOM 694 O O . LEU A 1 90 ? 15.968 0.561 -6.391 1.00 90.38 90 LEU A O 1
ATOM 698 N N . LEU A 1 91 ? 14.104 0.899 -5.179 1.00 92.38 91 LEU A N 1
ATOM 699 C CA . LEU A 1 91 ? 13.242 1.189 -6.323 1.00 92.38 91 LEU A CA 1
ATOM 700 C C . LEU A 1 91 ? 13.752 2.406 -7.106 1.00 92.38 91 LEU A C 1
ATOM 702 O O . LEU A 1 91 ? 13.874 2.326 -8.325 1.00 92.38 91 LEU A O 1
ATOM 706 N N . PHE A 1 92 ? 14.105 3.509 -6.442 1.00 94.12 92 PHE A N 1
ATOM 707 C CA . PHE A 1 92 ? 14.658 4.680 -7.132 1.00 94.12 92 PHE A CA 1
ATOM 708 C C . PHE A 1 92 ? 16.012 4.399 -7.790 1.00 94.12 92 PHE A C 1
ATOM 710 O O . PHE A 1 92 ? 16.247 4.870 -8.903 1.00 94.12 92 PHE A O 1
ATOM 717 N N . ALA A 1 93 ? 16.879 3.605 -7.155 1.00 94.88 93 ALA A N 1
ATOM 718 C CA . ALA A 1 93 ? 18.136 3.177 -7.764 1.00 94.88 93 ALA A CA 1
ATOM 719 C C . ALA A 1 93 ? 17.894 2.361 -9.047 1.00 94.88 93 ALA A C 1
ATOM 721 O O . ALA A 1 93 ? 18.507 2.638 -10.078 1.00 94.88 93 ALA A O 1
ATOM 722 N N . LEU A 1 94 ? 16.943 1.420 -9.019 1.00 95.38 94 LEU A N 1
ATOM 723 C CA . LEU A 1 94 ? 16.540 0.635 -10.188 1.00 95.38 94 LEU A CA 1
ATOM 724 C C . LEU A 1 94 ? 15.932 1.513 -11.295 1.00 95.38 94 LEU A C 1
ATOM 726 O O . LEU A 1 94 ? 16.271 1.354 -12.469 1.00 95.38 94 LEU A O 1
ATOM 730 N N . LEU A 1 95 ? 15.065 2.467 -10.943 1.00 96.94 95 LEU A N 1
ATOM 731 C CA . LEU A 1 95 ? 14.499 3.426 -11.899 1.00 96.94 95 LEU A CA 1
ATOM 732 C C . LEU A 1 95 ? 15.590 4.298 -12.544 1.00 96.94 95 LEU A C 1
ATOM 734 O O . LEU A 1 95 ? 15.530 4.575 -13.740 1.00 96.94 95 LEU A O 1
ATOM 738 N N . GLY A 1 96 ? 16.612 4.693 -11.779 1.00 96.62 96 GLY A N 1
ATOM 739 C CA . GLY A 1 96 ? 17.778 5.411 -12.292 1.00 96.62 96 GLY A CA 1
ATOM 740 C C . GLY A 1 96 ? 18.617 4.570 -13.256 1.00 96.62 96 GLY A C 1
ATOM 741 O O . GLY A 1 96 ? 18.927 5.033 -14.352 1.00 96.62 96 GLY A O 1
ATOM 742 N N . ALA A 1 97 ? 18.932 3.325 -12.888 1.00 97.19 97 ALA A N 1
ATOM 743 C CA . ALA A 1 97 ? 19.689 2.402 -13.736 1.00 97.19 97 ALA A CA 1
ATOM 744 C C . ALA A 1 97 ? 18.958 2.118 -15.059 1.00 97.19 97 ALA A C 1
ATOM 746 O O . ALA A 1 97 ? 19.517 2.307 -16.134 1.00 97.19 97 ALA A O 1
ATOM 747 N N . THR A 1 98 ? 17.666 1.787 -14.991 1.00 97.56 98 THR A N 1
ATOM 748 C CA . THR A 1 98 ? 16.830 1.571 -16.187 1.00 97.56 98 THR A CA 1
ATOM 749 C C . THR A 1 98 ? 16.713 2.821 -17.062 1.00 97.56 98 THR A C 1
ATOM 751 O O . THR A 1 98 ? 16.682 2.704 -18.285 1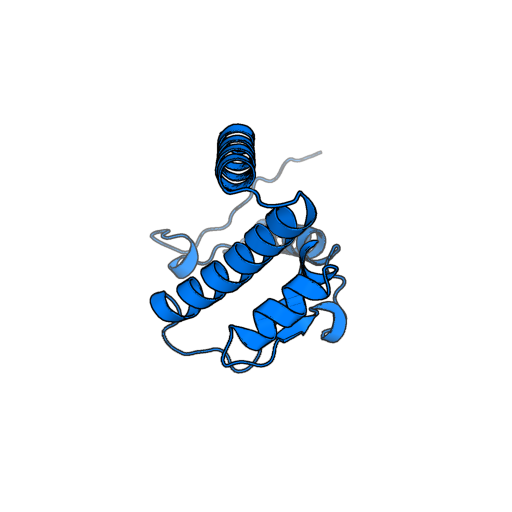.00 97.56 98 THR A O 1
ATOM 754 N N . CYS A 1 99 ? 16.715 4.021 -16.468 1.00 97.69 99 CYS A N 1
ATOM 755 C CA . CYS A 1 99 ? 16.764 5.277 -17.216 1.00 97.69 99 CYS A CA 1
ATOM 756 C C . CYS A 1 99 ? 18.073 5.438 -18.003 1.00 97.69 99 CYS A C 1
ATOM 758 O O . CYS A 1 99 ? 18.033 5.815 -19.175 1.00 97.69 99 CYS A O 1
ATOM 760 N N . ILE A 1 100 ? 19.214 5.123 -17.382 1.00 96.62 100 ILE A N 1
ATOM 761 C CA . ILE A 1 100 ? 20.538 5.16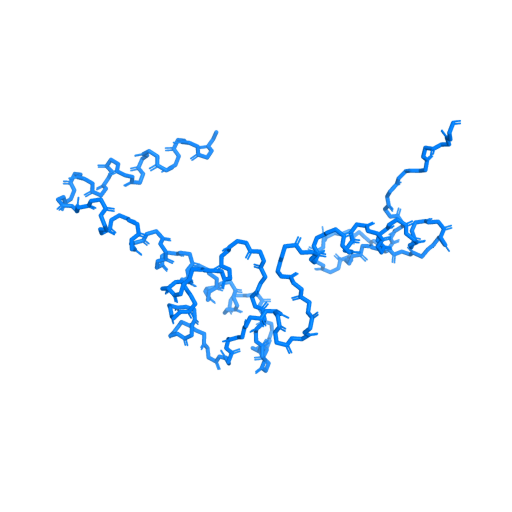6 -18.022 1.00 96.62 100 ILE A CA 1
ATOM 762 C C . ILE A 1 100 ? 20.627 4.141 -19.160 1.00 96.62 100 ILE A C 1
ATOM 764 O O . ILE A 1 100 ? 21.107 4.477 -20.241 1.00 96.62 100 ILE A O 1
ATOM 768 N N . ASP A 1 101 ? 20.101 2.936 -18.943 1.00 97.31 101 ASP A N 1
ATOM 769 C CA . ASP A 1 101 ? 20.137 1.837 -19.915 1.00 97.31 101 ASP A CA 1
ATOM 770 C C . ASP A 1 101 ? 19.066 1.961 -21.018 1.00 97.31 101 ASP A C 1
ATOM 772 O O . ASP A 1 101 ? 19.003 1.137 -21.931 1.00 97.31 101 ASP A O 1
ATOM 776 N N . GLY A 1 102 ? 18.203 2.983 -20.954 1.00 96.88 102 GLY A N 1
ATOM 777 C CA . GLY A 1 102 ? 17.132 3.206 -21.929 1.00 96.88 102 GLY A CA 1
ATOM 778 C C . GLY A 1 102 ? 16.008 2.164 -21.877 1.00 96.88 102 GLY A C 1
ATOM 779 O O . GLY A 1 102 ? 15.255 2.018 -22.842 1.00 96.88 102 GLY A O 1
ATOM 780 N N . VAL A 1 103 ? 15.876 1.444 -20.761 1.00 98.00 103 VAL A N 1
ATOM 781 C CA . VAL A 1 103 ? 14.851 0.418 -20.548 1.00 98.00 103 VAL A CA 1
ATOM 782 C C . VAL A 1 103 ? 13.569 1.081 -20.023 1.00 98.00 103 VAL A C 1
ATOM 784 O O . VAL A 1 103 ? 13.624 1.794 -19.017 1.00 98.00 103 VAL A O 1
ATOM 787 N N . PRO A 1 104 ? 12.398 0.877 -20.665 1.00 97.69 104 PRO A N 1
ATOM 788 C CA . PRO A 1 104 ? 11.129 1.382 -20.147 1.00 97.69 104 PRO A CA 1
ATOM 789 C C . PRO A 1 104 ? 10.870 0.899 -18.719 1.00 97.69 104 PRO A C 1
ATOM 791 O O . PRO A 1 104 ? 10.985 -0.290 -18.434 1.00 97.69 104 PRO A O 1
ATOM 794 N N . ASN A 1 105 ? 10.516 1.821 -17.826 1.00 96.56 105 ASN A N 1
ATOM 795 C CA . ASN A 1 105 ? 10.431 1.561 -16.385 1.00 96.56 105 ASN A CA 1
ATOM 796 C C . ASN A 1 105 ? 9.087 1.984 -15.768 1.00 96.56 105 ASN A C 1
ATOM 798 O O . ASN A 1 105 ? 8.946 2.028 -14.547 1.00 96.56 105 ASN A O 1
ATOM 802 N N . ASN A 1 106 ? 8.086 2.263 -16.608 1.00 96.31 106 ASN A N 1
ATOM 803 C CA . ASN A 1 106 ? 6.686 2.368 -16.210 1.00 96.31 106 ASN A CA 1
ATOM 804 C C . ASN A 1 106 ? 5.929 1.058 -16.479 1.00 96.31 106 ASN A C 1
ATOM 806 O O . ASN A 1 106 ? 6.349 0.223 -17.277 1.00 96.31 106 ASN A O 1
ATOM 810 N N . VAL A 1 107 ? 4.756 0.921 -15.860 1.00 95.50 107 VAL A N 1
ATOM 811 C CA . VAL A 1 107 ? 3.829 -0.190 -16.104 1.00 95.50 107 VAL A CA 1
ATOM 812 C C . VAL A 1 107 ? 2.530 0.392 -16.670 1.00 95.50 107 VAL A C 1
ATOM 814 O O . VAL A 1 107 ? 1.690 0.841 -15.891 1.00 95.50 107 VAL A O 1
ATOM 817 N N . PRO A 1 108 ? 2.345 0.428 -18.007 1.00 97.00 108 PRO A N 1
ATOM 818 C CA . PRO A 1 108 ? 1.182 1.055 -18.642 1.00 97.00 108 PRO A CA 1
ATOM 819 C C . PRO A 1 108 ? -0.170 0.603 -18.081 1.00 97.00 108 PRO A C 1
ATOM 821 O O . PRO A 1 108 ? -1.033 1.441 -17.835 1.00 97.00 108 PRO A O 1
ATOM 824 N N . SER A 1 109 ? -0.323 -0.694 -17.794 1.00 93.56 109 SER A N 1
ATOM 825 C CA . SER A 1 109 ? -1.542 -1.266 -17.208 1.00 93.56 109 SER A CA 1
ATOM 826 C C . SER A 1 109 ? -1.852 -0.759 -15.796 1.00 93.56 109 SER A C 1
ATOM 828 O O . SER A 1 109 ? -3.011 -0.773 -15.399 1.00 93.56 109 SER A O 1
ATOM 830 N N . ALA A 1 110 ? -0.848 -0.288 -15.051 1.00 93.12 110 ALA A N 1
ATOM 831 C CA . ALA A 1 110 ? -1.020 0.286 -13.717 1.00 93.12 110 ALA A CA 1
ATOM 832 C C . ALA A 1 110 ? -1.114 1.821 -13.744 1.00 93.12 110 ALA A C 1
ATOM 834 O O . ALA A 1 110 ? -1.795 2.412 -12.911 1.00 93.12 110 ALA A O 1
ATOM 835 N N . THR A 1 111 ? -0.429 2.483 -14.683 1.00 94.56 111 THR A N 1
ATOM 836 C CA . THR A 1 111 ? -0.358 3.953 -14.738 1.00 94.56 111 THR A CA 1
ATOM 837 C C . THR A 1 111 ? -1.378 4.590 -15.682 1.00 94.56 111 THR A C 1
ATOM 839 O O . THR A 1 111 ? -1.538 5.806 -15.649 1.00 94.56 111 THR A O 1
ATOM 842 N N . GLY A 1 112 ? -2.007 3.813 -16.571 1.00 95.56 112 GLY A N 1
ATOM 843 C CA . GLY A 1 112 ? -2.881 4.321 -17.636 1.00 95.56 112 GLY A CA 1
ATOM 844 C C . GLY A 1 112 ? -2.135 4.997 -18.794 1.00 95.56 112 GLY A C 1
ATOM 845 O O . GLY A 1 112 ? -2.721 5.799 -19.511 1.00 95.56 112 GLY A O 1
ATOM 846 N N . ALA A 1 113 ? -0.837 4.725 -18.962 1.00 97.31 113 ALA A N 1
ATOM 847 C CA . ALA A 1 113 ? -0.061 5.283 -20.072 1.00 97.31 113 ALA A CA 1
ATOM 848 C C . ALA A 1 113 ? -0.359 4.531 -21.382 1.00 97.31 113 ALA A C 1
ATOM 850 O O . ALA A 1 113 ? -0.508 3.314 -21.360 1.00 97.31 113 ALA A O 1
ATOM 851 N N . ASP A 1 114 ? -0.343 5.219 -22.528 1.00 97.62 114 ASP A N 1
ATOM 852 C CA . ASP A 1 114 ? -0.630 4.589 -23.833 1.00 97.62 114 ASP A CA 1
ATOM 853 C C . ASP A 1 114 ? 0.442 3.582 -24.280 1.00 97.62 114 ASP A C 1
ATOM 855 O O . ASP A 1 114 ? 0.197 2.716 -25.119 1.00 97.62 114 ASP A O 1
ATOM 859 N N . ARG A 1 115 ? 1.670 3.717 -23.764 1.00 97.38 115 ARG A N 1
ATOM 860 C CA . ARG A 1 115 ? 2.809 2.871 -24.135 1.00 97.38 115 ARG A CA 1
ATOM 861 C C . ARG A 1 115 ? 3.883 2.821 -23.046 1.00 97.38 115 ARG A C 1
ATOM 863 O O . ARG A 1 115 ? 3.944 3.721 -22.201 1.00 97.38 115 ARG A O 1
ATOM 870 N N . PRO A 1 116 ? 4.779 1.820 -23.088 1.00 98.06 116 PRO A N 1
ATOM 871 C CA . PRO A 1 116 ? 5.993 1.824 -22.284 1.00 98.06 116 PRO A CA 1
ATOM 872 C C . PRO A 1 116 ? 6.879 3.036 -22.611 1.00 98.06 116 PRO A C 1
ATOM 874 O O . PRO A 1 116 ? 7.064 3.400 -23.779 1.00 98.06 116 PRO A O 1
ATOM 877 N N . VAL A 1 117 ? 7.427 3.665 -21.574 1.00 97.00 117 VAL A N 1
ATOM 878 C CA . VAL A 1 117 ? 8.332 4.813 -21.651 1.00 97.00 117 VAL A CA 1
ATOM 879 C C . VAL A 1 117 ? 9.447 4.695 -20.617 1.00 97.00 117 VAL A C 1
ATOM 881 O O . VAL A 1 117 ? 9.279 4.117 -19.545 1.00 97.00 117 VAL A O 1
ATOM 884 N N . VAL A 1 118 ? 10.593 5.290 -20.938 1.00 97.81 118 VAL A N 1
ATOM 885 C CA . VAL A 1 118 ? 11.667 5.518 -19.972 1.00 97.81 118 VAL A CA 1
ATOM 886 C C . VAL A 1 118 ? 11.313 6.765 -19.161 1.00 97.81 118 VAL A C 1
ATOM 888 O O . VAL A 1 118 ? 11.240 7.865 -19.710 1.00 97.81 118 VAL A O 1
ATOM 891 N N . MET A 1 119 ? 11.059 6.600 -17.866 1.00 96.19 119 MET A N 1
ATOM 892 C CA . MET A 1 119 ? 10.869 7.696 -16.917 1.00 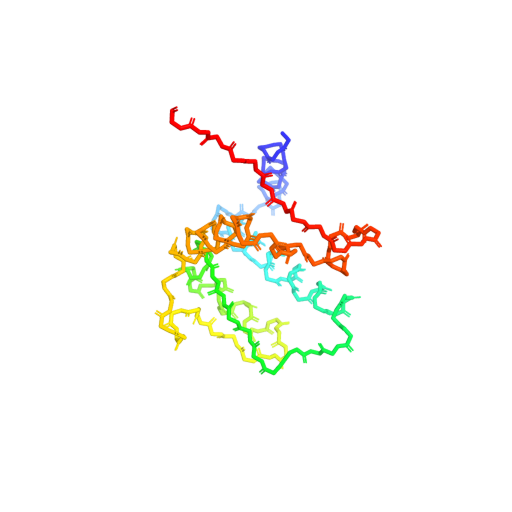96.19 119 MET A CA 1
ATOM 893 C C . MET A 1 119 ? 12.215 8.154 -16.347 1.00 96.19 119 MET A C 1
ATOM 895 O O . MET A 1 119 ? 13.142 7.358 -16.201 1.00 96.19 119 MET A O 1
ATOM 899 N N . GLY A 1 120 ? 12.292 9.431 -15.966 1.00 95.06 120 GLY A N 1
ATOM 900 C CA . GLY A 1 120 ? 13.480 10.049 -15.370 1.00 95.06 120 GLY A CA 1
ATOM 901 C C . GLY A 1 120 ? 14.077 11.165 -16.231 1.00 95.06 120 GLY A C 1
ATOM 902 O O . GLY A 1 120 ? 13.673 11.386 -17.372 1.00 95.06 120 GLY A O 1
ATOM 903 N N . LYS A 1 121 ? 15.023 11.916 -15.657 1.00 95.88 121 LYS A N 1
ATOM 904 C CA . LYS A 1 121 ? 15.830 12.930 -16.352 1.00 95.88 121 LYS A CA 1
ATOM 905 C C . LYS A 1 121 ? 17.270 12.831 -15.860 1.00 95.88 121 LYS A C 1
ATOM 907 O O . LYS A 1 121 ? 17.497 12.818 -14.654 1.00 95.88 121 LYS A O 1
ATOM 912 N N . ILE A 1 122 ? 18.225 12.784 -16.788 1.00 94.88 122 ILE A N 1
ATOM 913 C CA . ILE A 1 122 ? 19.653 12.712 -16.467 1.00 94.88 122 ILE A CA 1
ATOM 914 C C . ILE A 1 122 ? 20.192 14.133 -16.295 1.00 94.88 122 ILE A C 1
ATOM 916 O O . ILE A 1 122 ? 20.301 14.885 -17.265 1.00 94.88 122 ILE A O 1
ATOM 920 N N . SER A 1 123 ? 20.551 14.480 -15.063 1.00 95.38 123 SER A N 1
ATOM 921 C CA . SER A 1 123 ? 21.312 15.691 -14.758 1.00 95.38 123 SER A CA 1
ATOM 922 C C . SER A 1 123 ? 22.797 15.351 -14.773 1.00 95.38 123 SER A C 1
ATOM 924 O O . SER A 1 123 ? 23.245 14.504 -14.001 1.00 95.38 123 SER A O 1
ATOM 926 N N . LYS A 1 124 ? 23.552 15.981 -15.675 1.00 90.94 124 LYS A N 1
ATOM 927 C CA . LYS A 1 124 ? 25.011 15.841 -15.706 1.00 90.94 124 LYS A CA 1
ATOM 928 C C . LYS A 1 124 ? 25.632 16.661 -14.561 1.00 90.94 124 LYS A C 1
ATOM 930 O O . LYS A 1 124 ? 25.024 17.669 -14.194 1.00 90.94 124 LYS A O 1
ATOM 935 N N . PRO A 1 125 ? 26.773 16.221 -14.002 1.00 85.25 125 PRO A N 1
ATOM 936 C CA . PRO A 1 125 ? 27.510 16.974 -12.988 1.00 85.25 125 PRO A CA 1
ATOM 937 C C . PRO A 1 125 ? 27.874 18.390 -13.438 1.00 85.25 125 PRO A C 1
ATOM 939 O O . PRO A 1 125 ? 28.090 18.578 -14.661 1.00 85.25 125 PRO A O 1
#

Foldseek 3Di:
DVVVVLVVLVVVCVVVVDDPVSSVLVVLLVVLQVVLVCCVPPPPDADQEAEDADPLLPPVSSQVSNCVSGPHHYHHCCVVVDHRVCVVVVLVVVLVVCLVVQHFDDDCVVPVDPDGGNDDDDDDD

Radius of gyration: 18.94 Å; chains: 1; bounding box: 48×35×47 Å